Protein AF-A0AA47BV04-F1 (afdb_monomer_lite)

Secondary structure (DSSP, 8-state):
--------SSTTSSHHHHHHHHHHHHHHTT--------STT-TTGGGT-SS--S--HHHHHHT-

Structure (mmCIF, N/CA/C/O backbone):
data_AF-A0AA47BV04-F1
#
_entry.id   AF-A0AA47BV04-F1
#
loop_
_atom_site.group_PDB
_atom_site.id
_atom_site.type_symbol
_atom_site.label_atom_id
_atom_site.label_alt_id
_atom_site.label_comp_id
_atom_site.label_asym_id
_atom_site.label_entity_id
_atom_site.label_seq_id
_atom_site.pdbx_PDB_ins_code
_atom_site.Cartn_x
_atom_site.Cartn_y
_atom_site.Cartn_z
_atom_site.occupancy
_atom_site.B_iso_or_equiv
_atom_site.auth_seq_id
_atom_site.auth_comp_id
_atom_site.auth_asym_id
_atom_site.auth_atom_id
_atom_site.pdbx_PDB_model_num
ATOM 1 N N . MET A 1 1 ? -17.337 4.477 4.510 1.00 87.19 1 MET A N 1
ATOM 2 C CA . MET A 1 1 ? -15.904 4.184 4.290 1.00 87.19 1 MET A CA 1
ATOM 3 C C . MET A 1 1 ? -15.150 5.503 4.289 1.00 87.19 1 MET A C 1
ATOM 5 O O . MET A 1 1 ? -15.649 6.446 3.688 1.00 87.19 1 MET A O 1
ATOM 9 N N . LYS A 1 2 ? -14.012 5.600 4.983 1.00 95.94 2 LYS A N 1
ATOM 10 C CA . LYS A 1 2 ? -13.158 6.798 4.956 1.00 95.94 2 LYS A CA 1
ATOM 11 C C . LYS A 1 2 ? -12.043 6.581 3.933 1.00 95.94 2 LYS A C 1
ATOM 13 O O . LYS A 1 2 ? -11.423 5.525 3.952 1.00 95.94 2 LYS A O 1
ATOM 18 N N . VAL A 1 3 ? -11.812 7.555 3.054 1.00 97.31 3 VAL A N 1
ATOM 19 C CA . VAL A 1 3 ? -10.771 7.503 2.014 1.00 97.31 3 VAL A CA 1
ATOM 20 C C . VAL A 1 3 ? -9.752 8.602 2.293 1.00 97.31 3 VAL A C 1
ATOM 22 O O . VAL A 1 3 ? -10.131 9.747 2.533 1.00 97.31 3 VAL A O 1
ATOM 25 N N . ILE A 1 4 ? -8.469 8.244 2.299 1.00 96.50 4 ILE A N 1
ATOM 26 C CA . ILE A 1 4 ? -7.345 9.157 2.531 1.00 96.50 4 ILE A CA 1
ATOM 27 C C . ILE A 1 4 ? -6.371 8.979 1.368 1.00 96.50 4 ILE A C 1
ATOM 29 O O . ILE A 1 4 ? -5.971 7.855 1.076 1.00 96.50 4 ILE A O 1
ATOM 33 N N . ALA A 1 5 ? -5.995 10.078 0.714 1.00 96.12 5 ALA A N 1
ATOM 34 C CA . ALA A 1 5 ? -5.077 10.067 -0.419 1.00 96.12 5 ALA A CA 1
ATOM 35 C C . ALA A 1 5 ? -3.783 10.815 -0.072 1.00 96.12 5 ALA A C 1
ATOM 37 O O . ALA A 1 5 ? -3.807 11.976 0.337 1.00 96.12 5 ALA A O 1
ATOM 38 N N . MET A 1 6 ? -2.645 10.143 -0.249 1.00 95.12 6 MET A N 1
ATOM 39 C CA . MET A 1 6 ? -1.318 10.696 0.023 1.00 95.12 6 MET A CA 1
ATOM 40 C C . MET A 1 6 ? -0.723 11.273 -1.267 1.00 95.12 6 MET A C 1
ATOM 42 O O . MET A 1 6 ? 0.013 10.599 -1.985 1.00 95.12 6 MET A O 1
ATOM 46 N N . CYS A 1 7 ? -1.050 12.530 -1.577 1.00 92.69 7 CYS A N 1
ATOM 47 C CA . CYS A 1 7 ? -0.725 13.157 -2.863 1.00 92.69 7 CYS A CA 1
ATOM 48 C C . CYS A 1 7 ? 0.347 14.251 -2.731 1.00 92.69 7 CYS A C 1
ATOM 50 O O . CYS A 1 7 ? 0.187 15.212 -1.985 1.00 92.69 7 CYS A O 1
ATOM 52 N N . ASN A 1 8 ? 1.438 14.129 -3.492 1.00 88.12 8 ASN A N 1
ATOM 53 C CA . ASN A 1 8 ? 2.463 15.165 -3.664 1.00 88.12 8 ASN A CA 1
ATOM 54 C C . ASN A 1 8 ? 3.283 14.857 -4.931 1.00 88.12 8 ASN A C 1
ATOM 56 O O . ASN A 1 8 ? 3.786 13.742 -5.073 1.00 88.12 8 ASN A O 1
ATOM 60 N N . GLN A 1 9 ? 3.453 15.832 -5.827 1.00 83.81 9 GLN A N 1
ATOM 61 C CA . GLN A 1 9 ? 4.200 15.655 -7.083 1.00 83.81 9 GLN A CA 1
ATOM 62 C C . GLN A 1 9 ? 5.717 15.509 -6.873 1.00 83.81 9 GLN A C 1
ATOM 64 O O . GLN A 1 9 ? 6.422 15.031 -7.756 1.00 83.81 9 GLN A O 1
ATOM 69 N N . LYS A 1 10 ? 6.242 15.871 -5.697 1.00 89.50 10 LYS A N 1
ATOM 70 C CA . LYS A 1 10 ? 7.667 15.725 -5.384 1.00 89.50 10 LYS A CA 1
ATOM 71 C C . LYS A 1 10 ? 8.011 14.286 -4.975 1.00 89.50 10 LYS A C 1
ATOM 73 O O . LYS A 1 10 ? 7.376 13.705 -4.088 1.00 89.50 10 LYS A O 1
ATOM 78 N N . GLY A 1 11 ? 9.042 13.714 -5.596 1.00 87.50 11 GLY A N 1
ATOM 79 C CA . GLY A 1 11 ? 9.633 12.428 -5.204 1.00 87.50 11 GLY A CA 1
ATOM 80 C C . GLY A 1 11 ? 10.384 12.508 -3.867 1.00 87.50 11 GLY A C 1
ATOM 81 O O . GLY A 1 11 ? 10.836 13.578 -3.465 1.00 87.50 11 GLY A O 1
ATOM 82 N N . GLY A 1 12 ? 10.498 11.387 -3.149 1.00 90.94 12 GLY A N 1
ATOM 83 C CA . GLY A 1 12 ? 11.313 11.301 -1.924 1.00 90.94 12 GLY A CA 1
ATOM 84 C C . GLY A 1 12 ? 10.765 12.028 -0.685 1.00 90.94 12 GLY A C 1
ATOM 85 O O . GLY A 1 12 ? 11.461 12.134 0.314 1.00 90.94 12 GLY A O 1
ATOM 86 N N . VAL A 1 13 ? 9.521 12.513 -0.711 1.00 94.50 13 VAL A N 1
ATOM 87 C CA . VAL A 1 13 ? 8.886 13.235 0.418 1.00 94.50 13 VAL A CA 1
ATOM 88 C C . VAL A 1 13 ? 8.162 12.327 1.422 1.00 94.50 13 VAL A C 1
ATOM 90 O O . VAL A 1 13 ? 7.394 12.808 2.246 1.00 94.50 13 VAL A O 1
ATOM 93 N N . GLY A 1 14 ? 8.354 11.009 1.325 1.00 94.19 14 GLY A N 1
ATOM 94 C CA . GLY A 1 14 ? 7.803 10.046 2.284 1.00 94.19 14 GLY A CA 1
ATOM 95 C C . GLY A 1 14 ? 6.350 9.614 2.061 1.00 94.19 14 GLY A C 1
ATOM 96 O O . GLY A 1 14 ? 5.797 8.969 2.941 1.00 94.19 14 GLY A O 1
ATOM 97 N N . LYS A 1 15 ? 5.722 9.905 0.908 1.00 96.12 15 LYS A N 1
ATOM 98 C CA . LYS A 1 15 ? 4.329 9.488 0.612 1.00 96.12 15 LYS A CA 1
ATOM 99 C C . LYS A 1 15 ? 4.098 7.992 0.835 1.00 96.12 15 LYS A C 1
ATOM 101 O O . LYS A 1 15 ? 3.228 7.615 1.610 1.00 96.12 15 LYS A O 1
ATOM 106 N N . THR A 1 16 ? 4.890 7.153 0.169 1.00 96.44 16 THR A N 1
ATOM 107 C CA . THR A 1 16 ? 4.786 5.690 0.234 1.00 96.44 16 THR A CA 1
ATOM 108 C C . THR A 1 16 ? 5.034 5.185 1.648 1.00 96.44 16 THR A C 1
ATOM 110 O O . THR A 1 16 ? 4.225 4.429 2.174 1.00 96.44 16 THR A O 1
ATOM 113 N N . THR A 1 17 ? 6.103 5.665 2.291 1.00 96.69 17 THR A N 1
ATOM 114 C CA . THR A 1 17 ? 6.449 5.301 3.670 1.00 96.69 17 THR A CA 1
ATOM 115 C C . THR A 1 17 ? 5.314 5.641 4.628 1.00 96.69 17 THR A C 1
ATOM 117 O O . THR A 1 17 ? 4.859 4.779 5.366 1.00 96.69 17 THR A O 1
ATOM 120 N N . LEU A 1 18 ? 4.799 6.871 4.578 1.00 97.06 18 LEU A N 1
ATOM 121 C CA . LEU A 1 18 ? 3.728 7.307 5.465 1.00 97.06 18 LEU A CA 1
ATOM 122 C C . LEU A 1 18 ? 2.411 6.572 5.180 1.00 97.06 18 LEU A C 1
ATOM 124 O O . LEU A 1 18 ? 1.697 6.242 6.118 1.00 97.06 18 LEU A O 1
ATOM 128 N N . THR A 1 19 ? 2.115 6.264 3.911 1.00 97.81 19 THR A N 1
ATOM 129 C CA . THR A 1 19 ? 0.950 5.444 3.528 1.00 97.81 19 THR A CA 1
ATOM 130 C C . THR A 1 19 ? 1.042 4.046 4.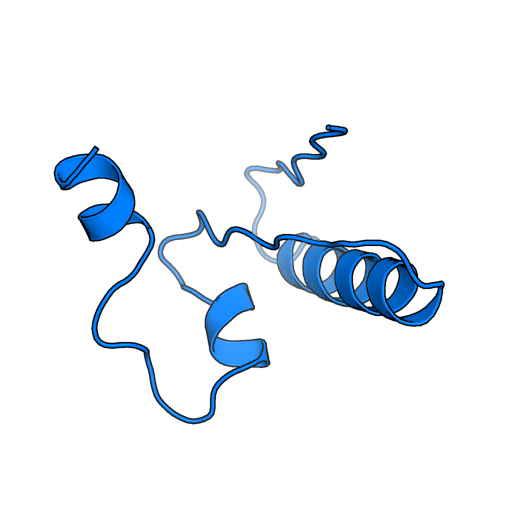136 1.00 97.81 19 THR A C 1
ATOM 132 O O . THR A 1 19 ? 0.078 3.582 4.743 1.00 97.81 19 THR A O 1
ATOM 135 N N . ARG A 1 20 ? 2.209 3.396 4.009 1.00 97.69 20 ARG A N 1
ATOM 136 C CA . ARG A 1 20 ? 2.471 2.065 4.564 1.00 97.69 20 ARG A CA 1
ATOM 137 C C . ARG A 1 20 ? 2.306 2.062 6.075 1.00 97.69 20 ARG A C 1
ATOM 139 O O . ARG A 1 20 ? 1.497 1.301 6.593 1.00 97.69 20 ARG A O 1
ATOM 146 N N . GLU A 1 21 ? 3.041 2.933 6.764 1.00 98.00 21 GLU A N 1
ATOM 147 C CA . GLU A 1 21 ? 3.037 2.970 8.225 1.00 98.00 21 GLU A CA 1
ATOM 148 C C . GLU A 1 21 ? 1.647 3.305 8.764 1.00 98.00 21 GLU A C 1
ATOM 150 O O . GLU A 1 21 ? 1.142 2.583 9.618 1.00 98.00 21 GLU A O 1
ATOM 155 N N . LEU A 1 22 ? 0.969 4.327 8.226 1.00 97.88 22 LEU A N 1
ATOM 156 C CA . LEU A 1 22 ? -0.390 4.675 8.654 1.00 97.88 22 LEU A CA 1
ATOM 157 C C . LEU A 1 22 ? -1.363 3.503 8.463 1.00 97.88 22 LEU A C 1
ATOM 159 O O . LEU A 1 22 ? -2.158 3.219 9.358 1.00 97.88 22 LEU A O 1
ATOM 163 N N . GLY A 1 23 ? -1.289 2.811 7.323 1.00 97.94 23 GLY A N 1
ATOM 164 C CA . GLY A 1 23 ? -2.101 1.627 7.056 1.00 97.94 23 GLY A CA 1
ATOM 165 C C . GLY A 1 23 ? -1.845 0.498 8.050 1.00 97.94 23 GLY A C 1
ATOM 166 O O . GLY A 1 23 ? -2.795 -0.038 8.619 1.00 97.94 23 GLY A O 1
ATOM 167 N N . CYS A 1 24 ? -0.573 0.184 8.307 1.00 98.00 24 CYS A N 1
ATOM 168 C CA . CYS A 1 24 ? -0.163 -0.820 9.287 1.00 98.00 24 CYS A CA 1
ATOM 169 C C . CYS A 1 24 ? -0.630 -0.465 10.704 1.00 98.00 24 CYS A C 1
ATOM 171 O O . CYS A 1 24 ? -1.180 -1.324 11.390 1.00 98.00 24 CYS A O 1
ATOM 173 N N . TYR A 1 25 ? -0.466 0.790 11.136 1.00 98.38 25 TYR A N 1
ATOM 174 C CA . TYR A 1 25 ? -0.919 1.247 12.453 1.00 98.38 25 TYR A CA 1
ATOM 175 C C . TYR A 1 25 ? -2.436 1.135 12.612 1.00 98.38 25 TYR A C 1
ATOM 177 O O . TYR A 1 25 ? -2.906 0.646 13.637 1.00 98.38 25 TYR A O 1
ATOM 185 N N . LEU A 1 26 ? -3.208 1.550 11.603 1.00 98.19 26 LEU A N 1
ATOM 186 C CA . LEU A 1 26 ? -4.667 1.433 11.626 1.00 98.19 26 LEU A CA 1
ATOM 187 C C . LEU A 1 26 ? -5.112 -0.035 11.647 1.00 98.19 26 LEU A C 1
ATOM 189 O O . LEU A 1 26 ? -5.962 -0.402 12.455 1.00 98.19 26 LEU A O 1
ATOM 193 N N . ALA A 1 27 ? -4.499 -0.889 10.823 1.00 98.12 27 ALA A N 1
ATOM 194 C CA . ALA A 1 27 ? -4.785 -2.321 10.820 1.00 98.12 27 ALA A CA 1
ATOM 195 C C . ALA A 1 27 ? -4.454 -2.970 12.175 1.00 98.12 27 ALA A C 1
ATOM 197 O O . ALA A 1 27 ? -5.247 -3.74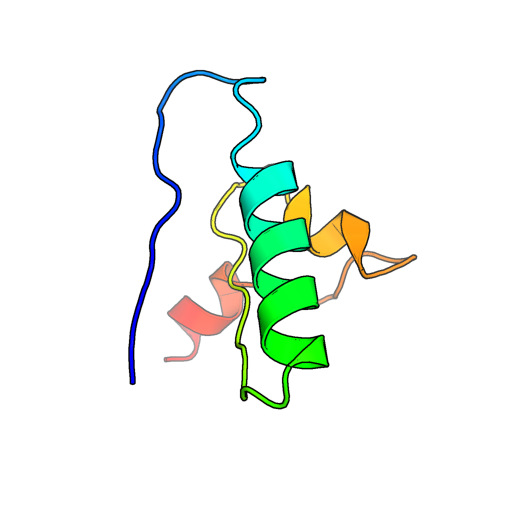9 12.701 1.00 98.12 27 ALA A O 1
ATOM 198 N N . HIS A 1 28 ? -3.322 -2.601 12.786 1.00 98.31 28 HIS A N 1
ATOM 199 C CA . HIS A 1 28 ? -2.935 -3.063 14.121 1.00 98.31 28 HIS A CA 1
ATOM 200 C C . HIS A 1 28 ? -3.897 -2.582 15.219 1.00 98.31 28 HIS A C 1
ATOM 202 O O . HIS A 1 28 ? -4.118 -3.292 16.195 1.00 98.31 28 HIS A O 1
ATOM 208 N N . ALA A 1 29 ? -4.514 -1.411 15.045 1.00 98.38 29 ALA A N 1
ATOM 209 C CA . ALA A 1 29 ? -5.554 -0.896 15.935 1.00 98.38 29 ALA A CA 1
ATOM 210 C C . ALA A 1 29 ? -6.928 -1.581 15.750 1.00 98.38 29 ALA A C 1
ATOM 212 O O . ALA A 1 29 ? -7.881 -1.221 16.438 1.00 98.38 29 ALA A O 1
ATOM 213 N N . GLY A 1 30 ? -7.043 -2.566 14.851 1.00 98.31 30 GLY A N 1
ATOM 214 C CA . GLY A 1 30 ? -8.270 -3.329 14.601 1.00 98.31 30 GLY A CA 1
ATOM 215 C C . GLY A 1 30 ? -9.149 -2.776 13.477 1.00 98.31 30 GLY A C 1
ATOM 216 O O . GLY A 1 30 ? -10.241 -3.298 13.244 1.00 98.31 30 GLY A O 1
ATOM 217 N N . GLU A 1 31 ? -8.694 -1.750 12.755 1.00 98.19 31 GLU A N 1
ATOM 218 C CA . GLU A 1 31 ? -9.439 -1.201 11.624 1.00 98.19 31 GLU A CA 1
ATOM 219 C C . GLU A 1 31 ? -9.304 -2.078 10.376 1.00 98.19 31 GLU A C 1
ATOM 221 O O . GLU A 1 31 ? -8.249 -2.639 10.073 1.00 98.19 31 GLU A O 1
ATOM 226 N N . ARG A 1 32 ? -10.376 -2.148 9.580 1.00 98.19 32 ARG A N 1
ATOM 227 C CA . ARG A 1 32 ? -10.312 -2.763 8.247 1.00 98.19 32 ARG A CA 1
ATOM 228 C C . ARG A 1 32 ? -9.727 -1.761 7.261 1.00 98.19 32 ARG A C 1
ATOM 230 O O . ARG A 1 32 ? -10.395 -0.795 6.891 1.00 98.19 32 ARG A O 1
ATOM 237 N N . VAL A 1 33 ? -8.497 -2.012 6.826 1.00 98.06 33 VAL A N 1
ATOM 238 C CA . VAL A 1 33 ? -7.731 -1.115 5.955 1.00 98.06 33 VAL A CA 1
ATOM 239 C C . VAL A 1 33 ? -7.539 -1.739 4.575 1.00 98.06 33 VAL A C 1
ATOM 241 O O . VAL A 1 33 ? -7.149 -2.897 4.461 1.00 98.06 33 VAL A O 1
ATOM 244 N N . LEU A 1 34 ? -7.777 -0.945 3.531 1.00 97.31 34 LEU A N 1
ATOM 245 C CA . LEU A 1 34 ? -7.383 -1.242 2.156 1.00 97.31 34 LEU A CA 1
ATOM 246 C C . LEU A 1 34 ? -6.330 -0.218 1.732 1.00 97.31 34 LEU A C 1
ATOM 248 O O . LEU A 1 34 ? -6.598 0.984 1.750 1.00 97.31 34 LEU A O 1
ATOM 252 N N . LEU A 1 35 ? -5.148 -0.697 1.354 1.00 97.38 35 LEU A N 1
ATOM 253 C CA . LEU A 1 35 ? -4.109 0.120 0.738 1.00 97.38 35 LEU A CA 1
ATOM 254 C C . LEU A 1 35 ? -4.179 -0.032 -0.780 1.00 97.38 35 LEU A C 1
ATOM 256 O O . LEU A 1 35 ? -4.309 -1.142 -1.287 1.00 97.38 35 LEU A O 1
ATOM 260 N N . ILE A 1 36 ? -4.093 1.091 -1.491 1.00 96.56 36 ILE A N 1
ATOM 261 C CA . ILE A 1 36 ? -4.100 1.141 -2.954 1.00 96.56 36 ILE A CA 1
ATOM 262 C C . ILE A 1 36 ? -2.813 1.832 -3.396 1.00 96.56 36 ILE A C 1
ATOM 264 O O . ILE A 1 36 ? -2.569 2.979 -3.016 1.00 96.56 36 ILE A O 1
ATOM 268 N N . ASP A 1 37 ? -2.000 1.138 -4.191 1.00 95.19 37 ASP A N 1
ATOM 269 C CA . ASP A 1 37 ? -0.815 1.713 -4.825 1.00 95.19 37 ASP A CA 1
ATOM 270 C C . ASP A 1 37 ? -1.178 2.240 -6.216 1.00 95.19 37 ASP A C 1
ATOM 272 O O . ASP A 1 37 ? -1.486 1.472 -7.125 1.00 95.19 37 ASP A O 1
ATOM 276 N N . SER A 1 38 ? -1.175 3.563 -6.359 1.00 94.19 38 SER A N 1
ATOM 277 C CA . SER A 1 38 ? -1.440 4.256 -7.624 1.00 94.19 38 SER A CA 1
ATOM 278 C C . SER A 1 38 ? -0.184 4.933 -8.184 1.00 94.19 38 SER A C 1
ATOM 280 O O . SER A 1 38 ? -0.284 5.777 -9.077 1.00 94.19 38 SER A O 1
ATOM 282 N N . ASP A 1 39 ? 0.995 4.606 -7.652 1.00 91.38 39 ASP A N 1
ATOM 283 C CA . ASP A 1 39 ? 2.277 5.054 -8.187 1.00 91.38 39 ASP A CA 1
ATOM 284 C C . ASP A 1 39 ? 2.827 3.984 -9.143 1.00 91.38 39 ASP A C 1
ATOM 286 O O . ASP A 1 39 ? 2.959 2.817 -8.777 1.00 91.38 39 ASP A O 1
ATOM 290 N N . GLY A 1 40 ? 3.189 4.374 -10.370 1.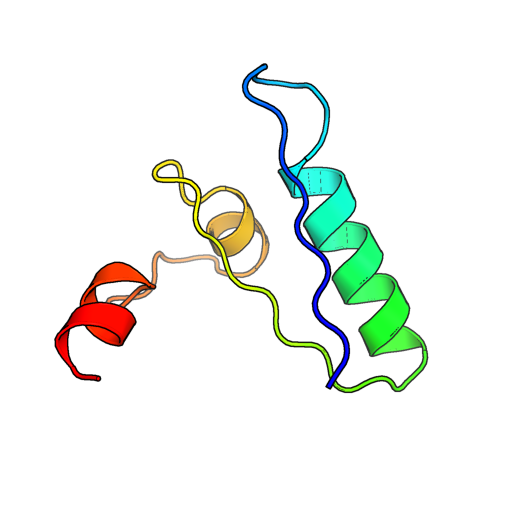00 88.31 40 GLY A N 1
ATOM 291 C CA . GLY A 1 40 ? 3.733 3.452 -11.374 1.00 88.31 40 GLY A CA 1
ATOM 292 C C . GLY A 1 40 ? 5.058 2.788 -10.971 1.00 88.31 40 GLY A C 1
ATOM 293 O O . GLY A 1 40 ? 5.477 1.834 -11.617 1.00 88.31 40 GLY A O 1
ATOM 294 N N . GLN A 1 41 ? 5.725 3.264 -9.913 1.00 89.88 41 GLN A N 1
ATOM 295 C CA . GLN A 1 41 ? 6.907 2.607 -9.345 1.00 89.88 41 GLN A CA 1
ATOM 296 C C . GLN A 1 41 ? 6.579 1.406 -8.443 1.00 89.88 41 GLN A C 1
ATOM 298 O O . GLN A 1 41 ? 7.494 0.670 -8.074 1.00 89.88 41 GLN A O 1
ATOM 303 N N . ALA A 1 42 ? 5.310 1.222 -8.060 1.00 93.12 42 ALA A N 1
ATOM 304 C CA . ALA A 1 42 ? 4.826 0.111 -7.239 1.00 93.12 42 ALA A CA 1
ATOM 305 C C . ALA A 1 42 ? 5.555 -0.066 -5.885 1.00 93.12 42 ALA A C 1
ATOM 307 O O . ALA A 1 42 ? 5.628 -1.166 -5.331 1.00 93.12 42 ALA A O 1
ATOM 308 N N . ASN A 1 43 ? 6.141 1.008 -5.339 1.00 94.38 43 ASN A N 1
ATOM 309 C CA . ASN A 1 43 ? 6.955 0.935 -4.121 1.00 94.38 43 ASN A CA 1
ATOM 310 C C . ASN A 1 43 ? 6.133 0.568 -2.874 1.00 94.38 43 ASN A C 1
ATOM 312 O O . ASN A 1 43 ? 6.695 0.010 -1.932 1.00 94.38 43 ASN A O 1
ATOM 316 N N . LEU A 1 44 ? 4.831 0.887 -2.833 1.00 96.25 44 LEU A N 1
ATOM 317 C CA . LEU A 1 44 ? 3.981 0.469 -1.718 1.00 96.25 44 LEU A CA 1
ATOM 318 C C . LEU A 1 44 ? 3.738 -1.035 -1.810 1.00 96.25 44 LEU A C 1
ATOM 320 O O . LEU A 1 44 ? 3.983 -1.741 -0.836 1.00 96.25 44 LEU A O 1
ATOM 324 N N . THR A 1 45 ? 3.343 -1.531 -2.983 1.00 95.50 45 THR A N 1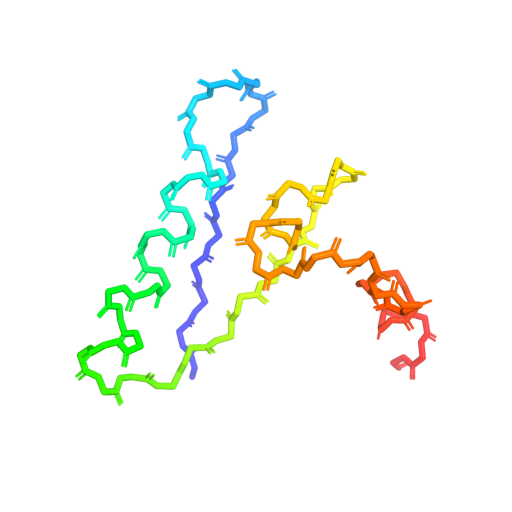
ATOM 325 C CA . THR A 1 45 ? 3.128 -2.965 -3.225 1.00 95.50 45 THR A CA 1
ATOM 326 C C . THR A 1 45 ? 4.383 -3.782 -2.920 1.00 95.50 45 THR A C 1
ATOM 328 O O . THR A 1 45 ? 4.333 -4.700 -2.105 1.00 95.50 45 THR A O 1
ATOM 331 N N . ARG A 1 46 ? 5.543 -3.396 -3.465 1.00 94.25 46 ARG A N 1
ATOM 332 C CA . ARG A 1 46 ? 6.831 -4.079 -3.223 1.00 94.25 46 ARG A CA 1
ATOM 333 C C . ARG A 1 46 ? 7.248 -4.118 -1.751 1.00 94.25 46 ARG A C 1
ATOM 335 O O . ARG A 1 46 ? 8.081 -4.929 -1.371 1.00 94.25 46 ARG A O 1
ATOM 342 N N . SER A 1 47 ? 6.689 -3.249 -0.908 1.00 95.25 47 SER A N 1
ATOM 343 C CA . SER A 1 47 ? 6.979 -3.264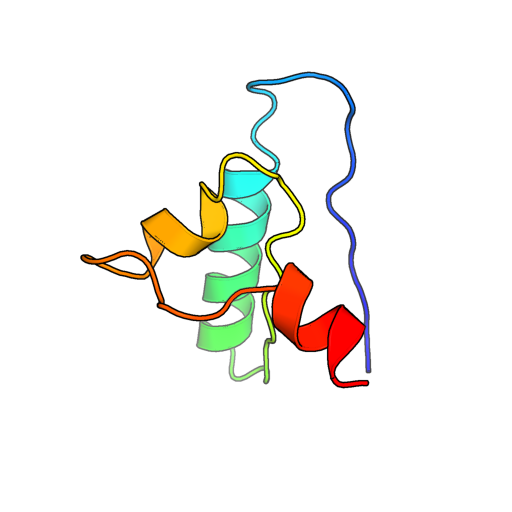 0.528 1.00 95.25 47 SER A CA 1
ATOM 344 C C . SER A 1 47 ? 6.253 -4.373 1.301 1.00 95.25 47 SER A C 1
ATOM 346 O O . SER A 1 47 ? 6.610 -4.620 2.451 1.00 95.25 47 SER A O 1
ATOM 348 N N . PHE A 1 48 ? 5.263 -5.028 0.683 1.00 95.00 48 PHE A N 1
ATOM 349 C CA . PHE A 1 48 ? 4.454 -6.094 1.286 1.00 95.00 48 PHE A CA 1
ATOM 350 C C . PHE A 1 48 ? 4.642 -7.471 0.639 1.00 95.00 48 PHE A C 1
ATOM 352 O O . PHE A 1 48 ? 4.275 -8.469 1.256 1.00 95.00 48 PHE A O 1
ATOM 359 N N . PHE A 1 49 ? 5.190 -7.546 -0.575 1.00 92.81 49 PHE A N 1
ATOM 360 C CA . PHE A 1 49 ? 5.326 -8.797 -1.321 1.00 92.81 49 PHE A CA 1
ATOM 361 C C . PHE A 1 49 ? 6.775 -9.026 -1.752 1.00 92.81 49 PHE A C 1
ATOM 363 O O . PHE A 1 49 ? 7.439 -8.104 -2.215 1.00 92.81 49 PHE A O 1
ATOM 370 N N . GLU A 1 50 ? 7.248 -10.269 -1.630 1.00 90.25 50 GLU A N 1
ATOM 371 C CA . GLU A 1 50 ? 8.578 -10.676 -2.112 1.00 90.25 50 GLU A CA 1
ATOM 372 C C . GLU A 1 50 ? 8.651 -10.720 -3.645 1.00 90.25 50 GLU A C 1
ATOM 374 O O . GLU A 1 50 ? 9.687 -10.410 -4.226 1.00 90.25 50 GLU A O 1
ATOM 379 N N . ASN A 1 51 ? 7.539 -11.077 -4.294 1.00 91.12 51 ASN A N 1
ATOM 380 C CA . ASN A 1 51 ? 7.393 -11.123 -5.747 1.00 91.12 51 ASN A CA 1
ATOM 381 C C . ASN A 1 51 ? 6.318 -10.131 -6.193 1.00 91.12 51 ASN A C 1
ATOM 383 O O . ASN A 1 51 ? 5.349 -9.892 -5.469 1.00 91.12 51 ASN A O 1
ATOM 387 N N . GLU A 1 52 ? 6.466 -9.573 -7.394 1.00 85.81 52 GLU A N 1
ATOM 388 C CA . GLU A 1 52 ? 5.430 -8.704 -7.951 1.00 85.81 52 GLU A CA 1
ATOM 389 C C . GLU A 1 52 ? 4.157 -9.506 -8.264 1.00 85.81 52 GLU A C 1
ATOM 391 O O . GLU A 1 52 ? 4.245 -10.599 -8.830 1.00 85.81 52 GLU A O 1
ATOM 396 N N . PRO A 1 53 ? 2.971 -8.995 -7.892 1.00 89.19 53 PRO A N 1
ATOM 397 C CA . PRO A 1 53 ? 1.716 -9.655 -8.216 1.00 89.19 53 PRO A CA 1
ATOM 398 C C . PRO A 1 53 ? 1.452 -9.607 -9.727 1.00 89.19 53 PRO A C 1
ATOM 400 O O . PRO A 1 53 ? 1.707 -8.598 -10.377 1.00 89.19 53 PRO A O 1
ATOM 403 N N . GLU A 1 54 ? 0.869 -10.678 -10.273 1.00 90.31 54 GLU A N 1
ATOM 404 C CA . GLU A 1 54 ? 0.518 -10.774 -11.704 1.00 90.31 54 GLU A CA 1
ATOM 405 C C . GLU A 1 54 ? -0.541 -9.754 -12.143 1.00 90.31 54 GLU A C 1
ATOM 407 O O . GLU A 1 54 ? -0.676 -9.460 -13.327 1.00 90.31 54 GLU A O 1
ATOM 412 N N . ARG A 1 55 ? -1.326 -9.242 -11.191 1.00 91.94 55 ARG A N 1
ATOM 413 C CA . ARG A 1 55 ? -2.409 -8.289 -11.425 1.00 91.94 55 ARG A CA 1
ATOM 414 C C . ARG A 1 55 ? -2.301 -7.142 -10.435 1.00 91.94 55 ARG A C 1
ATOM 416 O O . ARG A 1 55 ? -2.107 -7.367 -9.240 1.00 91.94 55 ARG A O 1
ATOM 423 N N . GLY A 1 56 ? -2.462 -5.922 -10.928 1.00 92.38 56 GLY A N 1
ATOM 424 C CA . GLY A 1 56 ? -2.380 -4.697 -10.153 1.00 92.38 56 GLY A CA 1
ATOM 425 C C . GLY A 1 56 ? -3.594 -3.795 -10.347 1.00 92.38 56 GLY A C 1
ATOM 426 O O . GLY A 1 56 ? -4.682 -4.211 -10.749 1.00 92.38 56 GLY A O 1
ATOM 427 N N . LEU A 1 57 ? -3.397 -2.518 -10.019 1.00 94.12 57 LEU A N 1
ATOM 428 C CA . LEU A 1 57 ? -4.449 -1.508 -10.099 1.00 94.12 57 LEU A CA 1
ATOM 429 C C . LEU A 1 57 ? -4.944 -1.295 -11.537 1.00 94.12 57 LEU A C 1
ATOM 431 O O . LEU A 1 57 ? -6.118 -1.002 -11.733 1.00 94.12 57 LEU A O 1
ATOM 435 N N . TYR A 1 58 ? -4.069 -1.447 -12.533 1.00 92.44 58 TYR A N 1
ATOM 436 C CA . TYR A 1 58 ? -4.428 -1.252 -13.936 1.00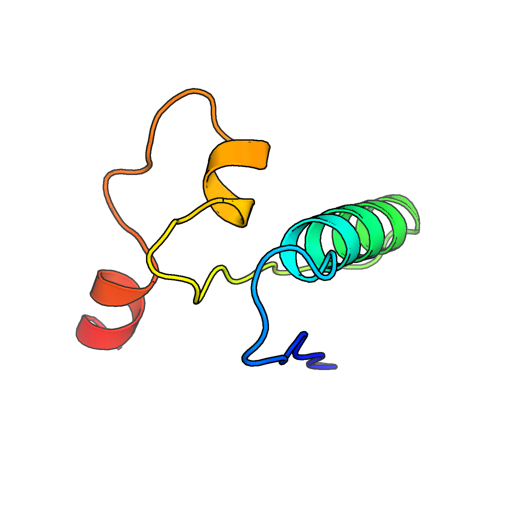 92.44 58 TYR A CA 1
ATOM 437 C C . TYR A 1 58 ? -5.503 -2.248 -14.386 1.00 92.44 58 TYR A C 1
ATOM 439 O O . TYR A 1 58 ? -6.559 -1.838 -14.862 1.00 92.44 58 TYR A O 1
ATOM 447 N N . GLU A 1 59 ? -5.284 -3.542 -14.147 1.00 93.62 59 GLU A N 1
ATOM 448 C CA . GLU A 1 59 ? -6.241 -4.602 -14.474 1.00 93.62 59 GLU A CA 1
ATOM 449 C C . GLU A 1 59 ? -7.534 -4.439 -13.669 1.00 93.62 59 GLU A C 1
ATOM 451 O O . GLU A 1 59 ? -8.619 -4.627 -14.204 1.00 93.62 59 GLU A O 1
ATOM 456 N N . ALA A 1 60 ? -7.435 -4.049 -12.394 1.00 93.19 60 ALA A N 1
ATOM 457 C CA . ALA A 1 60 ? -8.606 -3.818 -11.549 1.00 93.19 60 ALA A CA 1
ATOM 458 C C . ALA A 1 60 ? -9.497 -2.666 -12.050 1.00 93.19 60 ALA A C 1
ATOM 460 O O . ALA A 1 60 ? -10.704 -2.698 -11.832 1.00 93.19 60 ALA A O 1
ATOM 461 N N . ILE A 1 61 ? -8.915 -1.652 -12.700 1.00 94.44 61 ILE A N 1
ATOM 462 C CA . ILE A 1 61 ? -9.666 -0.548 -13.313 1.00 94.44 61 ILE A CA 1
ATOM 463 C C . ILE A 1 61 ? -10.298 -0.982 -14.640 1.00 94.44 61 ILE A C 1
ATOM 465 O O . ILE A 1 61 ? -11.403 -0.545 -14.945 1.00 94.44 61 ILE A O 1
ATOM 469 N N . LEU A 1 62 ? -9.609 -1.808 -15.434 1.00 94.69 62 LEU A N 1
ATOM 470 C CA . LEU A 1 62 ? -10.114 -2.272 -16.731 1.00 94.69 62 LEU A CA 1
ATOM 471 C C . LEU A 1 62 ? -11.242 -3.303 -16.620 1.00 94.69 62 LEU A C 1
ATOM 473 O O . LEU A 1 62 ? -12.132 -3.307 -17.464 1.00 94.69 62 LEU A O 1
ATOM 477 N N . ASP A 1 63 ? -11.198 -4.157 -15.599 1.00 93.62 63 ASP A N 1
ATOM 478 C CA . ASP A 1 63 ? -12.194 -5.211 -15.364 1.00 93.62 63 ASP A CA 1
ATOM 479 C C . ASP A 1 63 ? -13.458 -4.708 -14.631 1.00 93.62 63 ASP A C 1
ATOM 481 O O . ASP A 1 63 ? -14.351 -5.506 -14.329 1.00 93.62 63 ASP A O 1
ATOM 485 N N . GLY A 1 64 ? -13.499 -3.415 -14.286 1.00 68.75 64 GLY A N 1
ATOM 486 C CA . GLY A 1 64 ? -14.575 -2.765 -13.530 1.00 68.75 64 GLY A CA 1
ATOM 487 C C . GLY A 1 64 ? -15.822 -2.421 -14.335 1.00 68.75 64 GLY A C 1
ATOM 488 O O . GLY A 1 64 ? -15.714 -2.154 -15.552 1.00 68.75 64 GLY A O 1
#

pLDDT: mean 93.9, std 4.74, range [68.75, 98.38]

Foldseek 3Di:
DDDDQQDDPDPPPCSLVCLLVVQVVCVVVVDDDDRADPDPVCVNVVVPDVDDDPDHPVVVVVVD

Radius of gyration: 12.55 Å; chains: 1; bounding box: 27×27×33 Å

Sequence (64 aa):
MKVIAMCNQKGGVGKTTLTRELGCYLAHAGERVLLIDSDGQANLTRSFFENEPERGLYEAILDG